Protein AF-A0A699ZJK4-F1 (afdb_monomer_lite)

Sequence (78 aa):
MHALHKHLEGAGPMSRYDPRDLFSQQRGRVAQALRQLRAVPNNNLRVFLDGKLVVGKLPQAHTMMHGADGDQVGLGPG

Structure (mmCIF, N/CA/C/O backbone):
data_AF-A0A699ZJK4-F1
#
_entry.id   AF-A0A699ZJK4-F1
#
loop_
_atom_site.group_PDB
_atom_site.id
_atom_site.type_symbol
_atom_site.label_atom_id
_atom_site.label_alt_id
_atom_site.label_comp_id
_atom_site.label_asym_id
_atom_site.label_entity_id
_atom_site.label_seq_id
_atom_site.pdbx_PDB_ins_code
_atom_site.Cartn_x
_atom_site.Cartn_y
_atom_site.Cartn_z
_atom_site.occupancy
_atom_site.B_iso_or_equiv
_atom_site.auth_seq_id
_atom_site.auth_comp_id
_atom_site.auth_asym_id
_atom_site.auth_atom_id
_atom_site.pdbx_PDB_model_num
ATOM 1 N N . MET A 1 1 ? -0.625 16.893 -3.376 1.00 63.00 1 MET A N 1
ATOM 2 C CA . MET A 1 1 ? 0.388 17.499 -4.271 1.00 63.00 1 MET A CA 1
ATOM 3 C C . MET A 1 1 ? 1.647 16.640 -4.453 1.00 63.00 1 MET A C 1
ATOM 5 O O . MET A 1 1 ? 2.118 16.560 -5.575 1.00 63.00 1 MET A O 1
ATOM 9 N N . HIS A 1 2 ? 2.158 15.918 -3.441 1.00 74.38 2 HIS A N 1
ATOM 10 C CA . HIS A 1 2 ? 3.383 15.101 -3.596 1.00 74.38 2 HIS A CA 1
ATOM 11 C C . HIS A 1 2 ? 3.252 13.887 -4.550 1.00 74.38 2 HIS A C 1
ATOM 13 O O . HIS A 1 2 ? 4.166 13.606 -5.318 1.00 74.38 2 HIS A O 1
ATOM 19 N N . ALA A 1 3 ? 2.107 13.191 -4.555 1.00 68.62 3 ALA A N 1
ATOM 20 C CA . ALA A 1 3 ? 1.887 12.035 -5.438 1.00 68.62 3 ALA A CA 1
ATOM 21 C C . ALA A 1 3 ? 1.844 12.402 -6.936 1.00 68.62 3 ALA A C 1
ATOM 23 O O . ALA A 1 3 ? 2.303 11.622 -7.764 1.00 68.62 3 ALA A O 1
ATOM 24 N N . LEU A 1 4 ? 1.329 13.593 -7.268 1.00 69.81 4 LEU A N 1
ATOM 25 C CA . LEU A 1 4 ? 1.276 14.094 -8.643 1.00 69.81 4 LEU A CA 1
ATOM 26 C C . LEU A 1 4 ? 2.681 14.398 -9.170 1.00 69.81 4 LEU A C 1
ATOM 28 O O . LEU A 1 4 ? 3.018 13.992 -10.273 1.00 69.81 4 LEU A O 1
ATOM 32 N N . HIS A 1 5 ? 3.509 15.050 -8.350 1.00 74.56 5 HIS A N 1
ATOM 33 C CA . HIS A 1 5 ? 4.895 15.357 -8.694 1.00 74.56 5 HIS A CA 1
ATOM 34 C C . HIS A 1 5 ? 5.680 14.085 -9.048 1.00 74.56 5 HIS A C 1
ATOM 36 O O . HIS A 1 5 ? 6.219 13.981 -10.142 1.00 74.56 5 HIS A O 1
ATOM 42 N N . LYS A 1 6 ? 5.608 13.053 -8.196 1.00 73.88 6 LYS A N 1
ATOM 43 C CA . LYS A 1 6 ? 6.250 11.756 -8.467 1.00 73.88 6 LYS A CA 1
ATOM 44 C C . LYS A 1 6 ? 5.742 11.077 -9.740 1.00 73.88 6 LYS A C 1
ATOM 46 O O . LYS A 1 6 ? 6.517 10.434 -10.437 1.00 73.88 6 LYS A O 1
ATOM 51 N N . HIS A 1 7 ? 4.445 11.179 -10.035 1.00 71.88 7 HIS A N 1
ATOM 52 C CA . HIS A 1 7 ? 3.883 10.600 -11.256 1.00 71.88 7 HIS A CA 1
ATOM 53 C C . HIS A 1 7 ? 4.444 11.278 -12.513 1.00 71.88 7 HIS A C 1
ATOM 55 O O . HIS A 1 7 ? 4.821 10.584 -13.454 1.00 71.88 7 HIS A O 1
ATOM 61 N N . LEU A 1 8 ? 4.560 12.611 -12.497 1.00 75.50 8 LEU A N 1
ATOM 62 C CA . LEU A 1 8 ? 5.161 13.385 -13.588 1.00 75.50 8 LEU A CA 1
ATOM 63 C C . LEU A 1 8 ? 6.658 13.078 -13.765 1.00 75.50 8 LEU A C 1
ATOM 65 O O . LEU A 1 8 ? 7.143 13.071 -14.889 1.00 75.50 8 LEU A O 1
ATOM 69 N N . GLU A 1 9 ? 7.366 12.746 -12.683 1.00 79.88 9 GLU A N 1
ATOM 70 C CA . GLU A 1 9 ? 8.770 12.300 -12.703 1.00 79.88 9 GLU A CA 1
ATOM 71 C C . GLU A 1 9 ? 8.951 10.813 -13.075 1.00 79.88 9 GLU A C 1
ATOM 73 O O . GLU A 1 9 ? 10.061 10.287 -13.034 1.00 79.88 9 GLU A O 1
ATOM 78 N N . GLY A 1 10 ? 7.876 10.103 -13.436 1.00 73.00 10 GLY A N 1
ATOM 79 C CA . GLY A 1 10 ? 7.959 8.722 -13.918 1.00 73.00 10 GLY A CA 1
ATOM 80 C C . GLY A 1 10 ? 7.934 7.643 -12.831 1.00 73.00 10 GLY A C 1
ATOM 81 O O . GLY A 1 10 ? 8.232 6.484 -13.118 1.00 73.00 10 GLY A O 1
ATOM 82 N N . ALA A 1 11 ? 7.507 7.951 -11.600 1.00 70.94 11 ALA A N 1
ATOM 83 C CA . ALA A 1 11 ? 7.409 6.980 -10.498 1.00 70.94 11 ALA A CA 1
ATOM 84 C C . ALA A 1 11 ? 6.307 5.903 -10.669 1.00 70.94 11 ALA A C 1
ATOM 86 O O . ALA A 1 11 ? 5.971 5.194 -9.717 1.00 70.94 11 ALA A O 1
ATOM 87 N N . GLY A 1 12 ? 5.740 5.764 -11.870 1.00 74.62 12 GLY A N 1
ATOM 88 C CA . GLY A 1 12 ? 4.682 4.813 -12.187 1.00 74.62 12 GLY A CA 1
ATOM 89 C C . GLY A 1 12 ? 3.277 5.323 -11.840 1.00 74.62 12 GLY A C 1
ATOM 90 O O . GLY A 1 12 ? 3.071 6.527 -11.669 1.00 74.62 12 GLY A O 1
ATOM 91 N N . PRO A 1 13 ? 2.271 4.432 -11.788 1.00 79.62 13 PRO A N 1
ATOM 92 C CA . PRO A 1 13 ? 0.874 4.817 -11.624 1.00 79.62 13 PRO A CA 1
ATOM 93 C C . PRO A 1 13 ? 0.615 5.544 -10.297 1.00 79.62 13 PRO A C 1
ATOM 95 O O . PRO A 1 13 ? 1.143 5.197 -9.236 1.00 79.62 13 PRO A O 1
ATOM 98 N N . MET A 1 14 ? -0.237 6.568 -10.363 1.00 81.69 14 MET A N 1
ATOM 99 C CA . MET A 1 14 ? -0.588 7.386 -9.209 1.00 81.69 14 MET A CA 1
ATOM 100 C C . MET A 1 14 ? -1.527 6.614 -8.271 1.00 81.69 14 MET A C 1
ATOM 102 O O . MET A 1 14 ? -2.596 6.153 -8.673 1.00 81.69 14 MET A O 1
ATOM 106 N N . SER A 1 15 ? -1.133 6.470 -7.004 1.00 83.81 15 SER A N 1
ATOM 107 C CA . SER A 1 15 ? -1.964 5.802 -5.998 1.00 83.81 15 SER A CA 1
ATOM 108 C C . SER A 1 15 ? -3.103 6.713 -5.533 1.00 83.81 15 SER A C 1
ATOM 110 O O . SER A 1 15 ? -2.892 7.900 -5.284 1.00 83.81 15 SER A O 1
ATOM 112 N N . ARG A 1 16 ? -4.305 6.145 -5.368 1.00 91.12 16 ARG A N 1
ATOM 113 C CA . ARG A 1 16 ? -5.466 6.815 -4.745 1.00 91.12 16 ARG A CA 1
ATOM 114 C C . ARG A 1 16 ? -5.486 6.682 -3.219 1.00 91.12 16 ARG A C 1
ATOM 116 O O . ARG A 1 16 ? -6.455 7.084 -2.584 1.00 91.12 16 ARG A O 1
ATOM 123 N N . TYR A 1 17 ? -4.455 6.078 -2.635 1.00 91.44 17 TYR A N 1
ATOM 124 C CA . TYR A 1 17 ? -4.286 6.010 -1.190 1.00 91.44 17 TYR A CA 1
ATOM 125 C C . TYR A 1 17 ? -4.217 7.421 -0.580 1.00 91.44 17 TYR A C 1
ATOM 127 O O . TYR A 1 17 ? -3.364 8.222 -0.964 1.00 91.44 17 TYR A O 1
ATOM 135 N N . ASP A 1 18 ? -5.091 7.695 0.394 1.00 91.88 18 ASP A N 1
ATOM 136 C CA . ASP A 1 18 ? -5.055 8.895 1.231 1.00 91.88 18 ASP A CA 1
ATOM 137 C C . ASP A 1 18 ? -4.662 8.509 2.672 1.00 91.88 18 ASP A C 1
ATOM 139 O O . ASP A 1 18 ? -5.387 7.748 3.323 1.00 91.88 18 ASP A O 1
ATOM 143 N N . PRO A 1 19 ? -3.552 9.041 3.218 1.00 93.19 19 PRO A N 1
ATOM 144 C CA . PRO A 1 19 ? -3.164 8.812 4.609 1.00 93.19 19 PRO A CA 1
ATOM 145 C C . PRO A 1 19 ? -4.262 9.167 5.618 1.00 93.19 19 PRO A C 1
ATOM 147 O O . PRO A 1 19 ? -4.399 8.499 6.642 1.00 93.19 19 PRO A O 1
ATOM 150 N N . ARG A 1 20 ? -5.094 10.175 5.331 1.00 94.94 20 ARG A N 1
ATOM 151 C CA . ARG A 1 20 ? -6.192 10.580 6.221 1.00 94.94 20 ARG A CA 1
ATOM 152 C C . ARG A 1 20 ? -7.228 9.479 6.384 1.00 94.94 20 ARG A C 1
ATOM 154 O O . ARG A 1 20 ? -7.837 9.399 7.442 1.00 94.94 20 ARG A O 1
ATOM 161 N N . ASP A 1 21 ? -7.434 8.644 5.366 1.00 95.44 21 ASP A N 1
ATOM 162 C CA . ASP A 1 21 ? -8.357 7.513 5.451 1.00 95.44 21 ASP A CA 1
ATOM 163 C C . ASP A 1 21 ? -7.813 6.430 6.387 1.00 95.44 21 ASP A C 1
ATOM 165 O O . ASP A 1 21 ? -8.557 5.914 7.224 1.00 95.44 21 ASP A O 1
ATOM 169 N N . LEU A 1 22 ? -6.509 6.147 6.307 1.00 96.44 22 LEU A N 1
ATOM 170 C CA . LEU A 1 22 ? -5.839 5.153 7.146 1.00 96.44 22 LEU A CA 1
ATOM 171 C C . LEU A 1 22 ? -5.771 5.577 8.620 1.00 96.44 22 LEU A C 1
ATOM 173 O O . LEU A 1 22 ? -5.997 4.755 9.503 1.00 96.44 22 LEU A O 1
ATOM 177 N N . PHE A 1 23 ? -5.510 6.856 8.893 1.00 96.12 23 PHE A N 1
ATOM 178 C CA . PHE A 1 23 ? -5.405 7.384 10.260 1.00 96.12 23 PHE A CA 1
ATOM 179 C C . PHE A 1 23 ? -6.728 7.927 10.824 1.00 96.12 23 PHE A C 1
ATOM 181 O O . PHE A 1 23 ? -6.757 8.454 11.931 1.00 96.12 23 PHE A O 1
ATOM 188 N N . SER A 1 24 ? -7.841 7.780 10.100 1.00 95.56 24 SER A N 1
ATOM 189 C CA . SER A 1 24 ? -9.148 8.322 10.508 1.00 95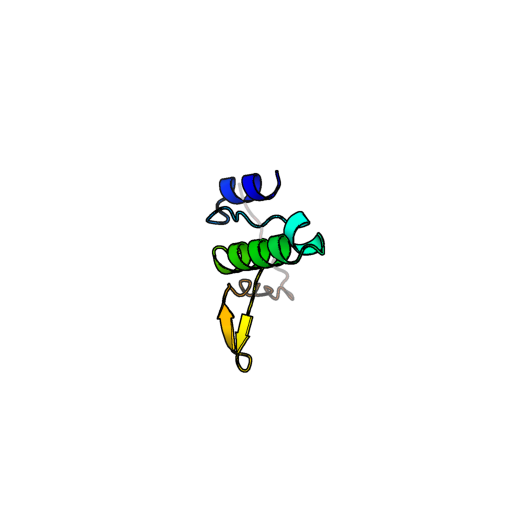.56 24 SER A CA 1
ATOM 190 C C . SER A 1 24 ? -9.803 7.622 11.703 1.00 95.56 24 SER A C 1
ATOM 192 O O . SER A 1 24 ? -10.831 8.099 12.172 1.00 95.56 24 SER A O 1
ATOM 194 N N . GLN A 1 25 ? -9.301 6.453 12.122 1.00 93.75 25 GLN A N 1
ATOM 195 C CA . GLN A 1 25 ? -9.959 5.516 13.055 1.00 93.75 25 GLN A CA 1
ATOM 196 C C . GLN A 1 25 ? -11.337 4.990 12.587 1.00 93.75 25 GLN A C 1
ATOM 198 O O . GLN A 1 25 ? -11.914 4.097 13.207 1.00 93.75 25 GLN A O 1
ATOM 203 N N . GLN A 1 26 ? -11.858 5.464 11.452 1.00 97.44 26 GLN A N 1
ATOM 204 C CA . GLN A 1 26 ? -13.116 5.006 10.878 1.00 97.44 26 GLN A CA 1
ATOM 205 C C . GLN A 1 26 ? -12.876 3.731 10.072 1.00 97.44 26 GLN A C 1
ATOM 207 O O . GLN A 1 26 ? -12.291 3.768 8.989 1.00 97.44 26 GLN A O 1
ATOM 212 N N . ARG A 1 27 ? -13.380 2.592 10.564 1.00 97.31 27 ARG A N 1
ATOM 213 C CA . ARG A 1 27 ? -13.172 1.264 9.952 1.00 97.31 27 ARG A CA 1
ATOM 214 C C . ARG A 1 27 ? -13.397 1.226 8.436 1.00 97.31 27 ARG A C 1
ATOM 216 O O . ARG A 1 27 ? -12.599 0.625 7.721 1.00 97.31 27 ARG A O 1
ATOM 223 N N . GLY A 1 28 ? -14.447 1.882 7.937 1.00 97.75 28 GLY A N 1
ATOM 224 C CA . GLY A 1 28 ? -14.749 1.928 6.501 1.00 97.75 28 GLY A CA 1
ATOM 225 C C . GLY A 1 28 ? -13.668 2.635 5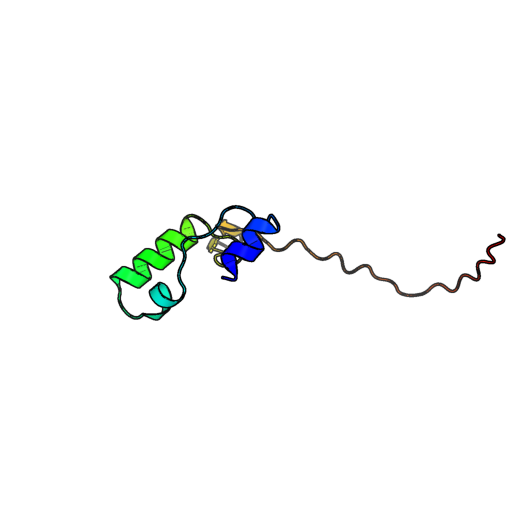.676 1.00 97.75 28 GLY A C 1
ATOM 226 O O . GLY A 1 28 ? -13.262 2.131 4.627 1.00 97.75 28 GLY A O 1
ATOM 227 N N . ARG A 1 29 ? -13.149 3.760 6.179 1.00 97.31 29 ARG A N 1
ATOM 228 C CA . ARG A 1 29 ? -12.066 4.521 5.539 1.00 97.31 29 ARG A CA 1
ATOM 229 C C . ARG A 1 29 ? -10.736 3.785 5.630 1.00 97.31 29 ARG A C 1
ATOM 231 O O . ARG A 1 29 ? -10.035 3.682 4.630 1.00 97.31 29 ARG A O 1
ATOM 238 N N . VAL A 1 30 ? -10.445 3.163 6.771 1.00 97.69 30 VAL A N 1
ATOM 239 C CA . VAL A 1 30 ? -9.260 2.306 6.936 1.00 97.69 30 VAL A CA 1
ATOM 240 C C . VAL A 1 30 ? -9.273 1.162 5.917 1.00 97.69 30 VAL A C 1
ATOM 242 O O . VAL A 1 30 ? -8.296 0.957 5.198 1.00 97.69 30 VAL A O 1
ATOM 245 N N . ALA A 1 31 ? -10.398 0.453 5.782 1.00 97.31 31 ALA A N 1
ATOM 246 C CA . ALA A 1 31 ? -10.538 -0.618 4.798 1.00 97.31 31 ALA A CA 1
ATOM 247 C C . ALA A 1 31 ? -10.371 -0.109 3.356 1.00 97.31 31 ALA A C 1
ATOM 249 O O . ALA A 1 31 ? -9.761 -0.784 2.524 1.00 97.31 31 ALA A O 1
ATOM 250 N N . GLN A 1 32 ? -10.881 1.089 3.055 1.00 96.38 32 GLN A N 1
ATOM 251 C CA . GLN A 1 32 ? -10.684 1.725 1.756 1.00 96.38 32 GLN A CA 1
ATOM 252 C C . GLN A 1 32 ? -9.208 2.041 1.498 1.00 96.38 32 GLN A C 1
ATOM 254 O O . GLN A 1 32 ? -8.702 1.688 0.434 1.00 96.38 32 GLN A O 1
ATOM 259 N N . ALA A 1 33 ? -8.502 2.627 2.465 1.00 96.06 33 ALA A N 1
ATOM 260 C CA . ALA A 1 33 ? -7.079 2.927 2.351 1.00 96.06 33 ALA A CA 1
ATOM 261 C C . ALA A 1 33 ? -6.249 1.663 2.078 1.00 96.06 33 ALA A C 1
ATOM 263 O O . ALA A 1 33 ? -5.415 1.658 1.173 1.00 96.06 33 ALA A O 1
ATOM 264 N N . LEU A 1 34 ? -6.536 0.563 2.784 1.00 95.69 34 LEU A N 1
ATOM 265 C CA . LEU A 1 34 ? -5.875 -0.729 2.567 1.00 95.69 34 LEU A CA 1
ATOM 266 C C . LEU A 1 34 ? -6.142 -1.298 1.166 1.00 95.69 34 LEU A C 1
ATOM 268 O O . LEU A 1 34 ? -5.218 -1.801 0.526 1.00 95.69 34 LEU A O 1
ATOM 272 N N . ARG A 1 35 ? -7.374 -1.182 0.645 1.00 95.69 35 ARG A N 1
ATOM 273 C CA . ARG A 1 35 ? -7.686 -1.580 -0.741 1.00 95.69 35 ARG A CA 1
ATOM 274 C C . ARG A 1 35 ? -6.870 -0.781 -1.757 1.00 95.69 35 ARG A C 1
ATOM 276 O O . ARG A 1 35 ? -6.349 -1.374 -2.699 1.00 95.69 35 ARG A O 1
ATOM 283 N N . GLN A 1 36 ? -6.730 0.530 -1.555 1.00 94.75 36 GLN A N 1
ATOM 284 C CA . GLN A 1 36 ? -5.946 1.386 -2.451 1.00 94.75 36 GLN A CA 1
ATOM 285 C C . GLN A 1 36 ? -4.443 1.081 -2.374 1.00 94.75 36 GLN A C 1
ATOM 287 O O . GLN A 1 36 ? -3.787 0.993 -3.411 1.00 94.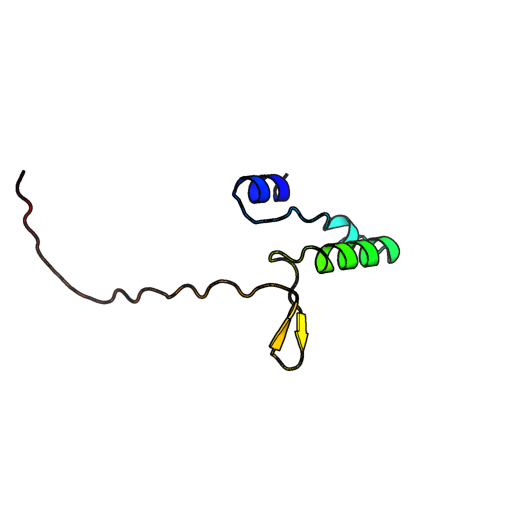75 36 GLN A O 1
ATOM 292 N N . LEU A 1 37 ? -3.909 0.841 -1.171 1.00 94.56 37 LEU A N 1
ATOM 293 C CA . LEU A 1 37 ? -2.522 0.406 -0.972 1.00 94.56 37 LEU A CA 1
ATOM 294 C C . LEU A 1 37 ? -2.240 -0.938 -1.648 1.00 94.56 37 LEU A C 1
ATOM 296 O O . LEU A 1 37 ? -1.188 -1.109 -2.254 1.00 94.56 37 LEU A O 1
ATOM 300 N N . ARG A 1 38 ? -3.182 -1.887 -1.589 1.00 93.56 38 ARG A N 1
ATOM 301 C CA . ARG A 1 38 ? -3.043 -3.177 -2.279 1.00 93.56 38 ARG A CA 1
ATOM 302 C C . ARG A 1 38 ? -3.070 -3.026 -3.801 1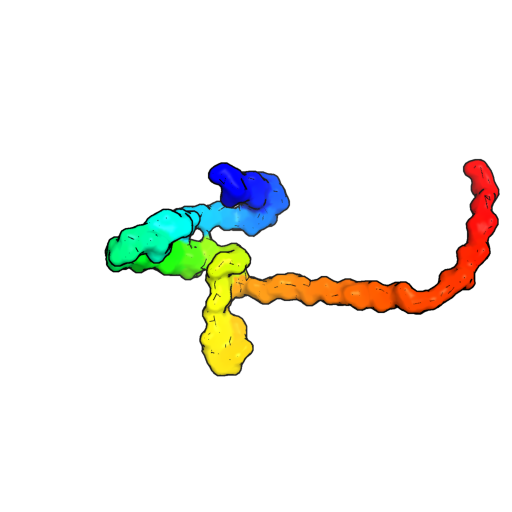.00 93.56 38 ARG A C 1
ATOM 304 O O . ARG A 1 38 ? -2.340 -3.736 -4.482 1.00 93.56 38 ARG A O 1
ATOM 311 N N . ALA A 1 39 ? -3.915 -2.138 -4.327 1.00 92.88 39 ALA A N 1
ATOM 312 C CA . ALA A 1 39 ? -4.068 -1.928 -5.767 1.00 92.88 39 ALA A CA 1
ATOM 313 C C . ALA A 1 39 ? -2.849 -1.238 -6.399 1.00 92.88 39 ALA A C 1
ATOM 315 O O . ALA A 1 39 ? -2.399 -1.647 -7.465 1.00 92.88 39 ALA A O 1
ATOM 316 N N . VAL A 1 40 ? -2.301 -0.211 -5.738 1.00 93.12 40 VAL A N 1
ATOM 317 C CA . VAL A 1 40 ? -1.105 0.516 -6.195 1.00 93.12 40 VAL A CA 1
ATOM 318 C C . VAL A 1 40 ? -0.124 0.667 -5.022 1.00 93.12 40 VAL A C 1
ATOM 320 O O . VAL A 1 40 ? -0.143 1.697 -4.337 1.00 93.12 40 VAL A O 1
ATOM 323 N N . PRO A 1 41 ? 0.730 -0.351 -4.774 1.00 89.69 41 PRO A N 1
ATOM 324 C CA . PRO A 1 41 ? 1.616 -0.394 -3.605 1.00 89.69 41 PRO A CA 1
ATOM 325 C C . PRO A 1 41 ? 2.713 0.674 -3.597 1.00 89.69 41 PRO A C 1
ATOM 327 O O . PRO A 1 41 ? 3.066 1.184 -2.532 1.00 89.69 41 PRO A O 1
ATOM 330 N N . ASN A 1 42 ? 3.265 1.004 -4.771 1.00 88.00 42 ASN A N 1
ATOM 331 C CA . ASN A 1 42 ? 4.467 1.831 -4.937 1.00 88.00 42 ASN A CA 1
ATOM 332 C C . ASN A 1 42 ? 5.540 1.486 -3.880 1.00 88.00 42 ASN A C 1
ATOM 334 O O . ASN A 1 42 ? 5.964 0.334 -3.804 1.00 88.00 42 ASN A O 1
ATOM 338 N N . ASN A 1 43 ? 5.969 2.446 -3.056 1.00 88.75 43 ASN A N 1
ATOM 339 C CA . ASN A 1 43 ? 6.882 2.224 -1.928 1.00 88.75 43 ASN A CA 1
ATOM 340 C C . ASN A 1 43 ? 6.178 2.213 -0.553 1.00 88.75 43 ASN A C 1
ATOM 342 O O . ASN A 1 43 ? 6.864 2.155 0.466 1.00 88.75 43 ASN A O 1
ATOM 346 N N . ASN A 1 44 ? 4.841 2.270 -0.527 1.00 91.12 44 ASN A N 1
ATOM 347 C CA . ASN A 1 44 ? 4.034 2.429 0.687 1.00 91.12 44 ASN A CA 1
ATOM 348 C C . ASN A 1 44 ? 3.559 1.098 1.285 1.00 91.12 44 ASN A C 1
ATOM 350 O O . ASN A 1 44 ? 3.237 1.053 2.468 1.00 91.12 44 ASN A O 1
ATOM 354 N N . LEU A 1 45 ? 3.490 0.025 0.489 1.00 94.38 45 LEU A N 1
ATOM 355 C CA . LEU A 1 45 ? 3.067 -1.293 0.962 1.00 94.38 45 LEU A CA 1
ATOM 356 C C . LEU A 1 45 ? 4.045 -2.383 0.520 1.00 94.38 45 LEU A C 1
ATOM 358 O O . LEU A 1 45 ? 4.395 -2.486 -0.657 1.00 94.38 45 LEU A O 1
ATOM 362 N N . ARG A 1 46 ? 4.439 -3.224 1.480 1.00 94.44 46 ARG A N 1
ATOM 363 C CA . ARG A 1 46 ? 5.174 -4.473 1.264 1.00 94.44 46 ARG A CA 1
ATOM 364 C C . ARG A 1 46 ? 4.552 -5.566 2.124 1.00 94.44 46 ARG A C 1
ATOM 366 O O . ARG A 1 46 ? 4.257 -5.316 3.289 1.00 94.44 46 ARG A O 1
ATOM 373 N N . VAL A 1 47 ? 4.351 -6.751 1.555 1.00 94.94 47 VAL A N 1
ATOM 374 C CA . VAL A 1 47 ? 3.837 -7.925 2.280 1.00 94.94 47 VAL A CA 1
ATOM 375 C C . VAL A 1 47 ? 4.786 -9.087 2.049 1.00 94.94 47 VAL A C 1
ATOM 377 O O . VAL A 1 47 ? 5.189 -9.330 0.910 1.00 94.94 47 VAL A O 1
ATOM 380 N N . PHE A 1 48 ? 5.122 -9.794 3.124 1.00 96.94 48 PHE A N 1
ATOM 381 C CA . PHE A 1 48 ? 6.017 -10.942 3.104 1.00 96.94 48 PHE A CA 1
ATOM 382 C C . PHE A 1 48 ? 5.298 -12.171 3.654 1.00 96.94 48 PHE A C 1
ATOM 384 O O . PHE A 1 48 ? 4.546 -12.061 4.621 1.00 96.94 48 PHE A O 1
ATOM 391 N N . LEU A 1 49 ? 5.552 -13.326 3.049 1.00 97.12 49 LEU A N 1
ATOM 392 C CA . LEU A 1 49 ? 5.133 -14.638 3.531 1.00 97.12 49 LEU A CA 1
ATOM 39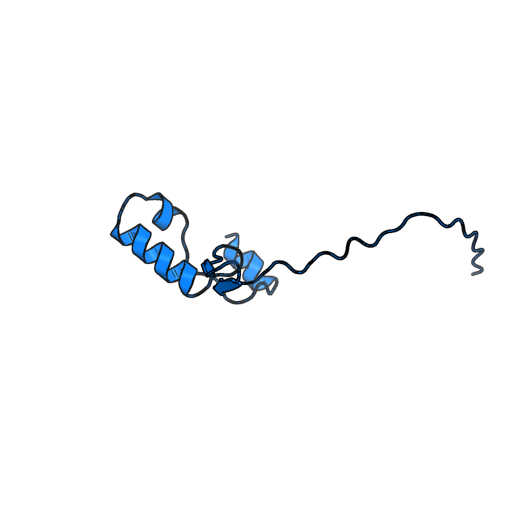3 C C . LEU A 1 49 ? 6.392 -15.492 3.676 1.00 97.12 49 LEU A C 1
ATOM 395 O O . LEU A 1 49 ? 7.146 -15.625 2.714 1.00 97.12 49 LEU A O 1
ATOM 399 N N . ASP A 1 50 ? 6.664 -15.994 4.881 1.00 97.06 50 ASP A N 1
ATOM 400 C CA . ASP A 1 50 ? 7.873 -16.772 5.200 1.00 97.06 50 ASP A CA 1
ATOM 401 C C . ASP A 1 50 ? 9.180 -16.081 4.762 1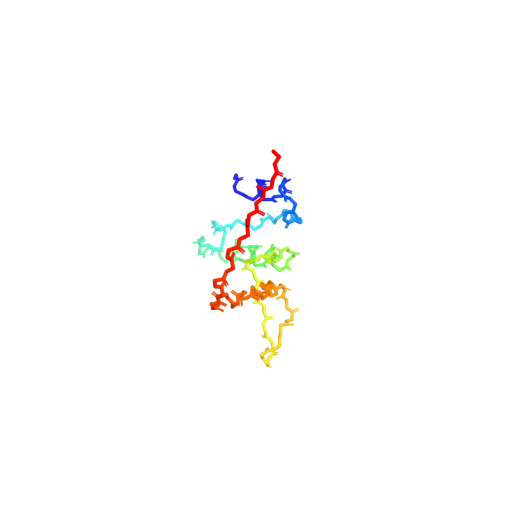.00 97.06 50 ASP A C 1
ATOM 403 O O . ASP A 1 50 ? 10.079 -16.683 4.177 1.00 97.06 50 ASP A O 1
ATOM 407 N N . GLY A 1 51 ? 9.257 -14.762 4.973 1.00 93.94 51 GLY A N 1
ATOM 408 C CA . GLY A 1 51 ? 10.402 -13.935 4.573 1.00 93.94 51 GLY A CA 1
ATOM 409 C C . GLY A 1 51 ? 10.485 -13.617 3.073 1.00 93.94 51 GLY A C 1
ATOM 410 O O . GLY A 1 51 ? 11.345 -12.840 2.663 1.00 93.94 51 GLY A O 1
ATOM 411 N N . LYS A 1 52 ? 9.580 -14.148 2.243 1.00 95.31 52 LYS A N 1
ATOM 412 C CA . LYS A 1 52 ? 9.540 -13.901 0.794 1.00 95.31 52 LYS A CA 1
ATOM 413 C C . LYS A 1 52 ? 8.560 -12.781 0.463 1.00 95.31 52 LYS A C 1
ATOM 415 O O . LYS A 1 52 ? 7.422 -12.792 0.925 1.00 95.31 52 LYS A O 1
ATOM 420 N N . LEU A 1 53 ? 8.986 -11.814 -0.351 1.00 94.38 53 LEU A N 1
ATOM 421 C CA . LEU A 1 53 ? 8.132 -10.708 -0.796 1.00 94.38 53 LEU A CA 1
ATOM 422 C C . LEU A 1 53 ? 7.014 -11.231 -1.715 1.00 94.38 53 LEU A C 1
ATOM 424 O O . LEU A 1 53 ? 7.304 -11.827 -2.748 1.00 94.38 53 LEU A O 1
ATOM 428 N N . VAL A 1 54 ? 5.754 -10.962 -1.363 1.00 95.38 54 VAL A N 1
ATOM 429 C CA . VAL A 1 54 ? 4.564 -11.357 -2.146 1.00 95.38 54 VAL A CA 1
ATOM 430 C C . VAL A 1 54 ? 3.768 -10.167 -2.699 1.00 95.38 54 VAL A C 1
ATOM 432 O O . VAL A 1 54 ? 3.044 -10.320 -3.678 1.00 95.38 54 VAL A O 1
ATOM 435 N N . VAL A 1 55 ? 3.907 -8.967 -2.118 1.00 92.81 55 VAL A N 1
ATOM 436 C CA . VAL A 1 55 ? 3.293 -7.719 -2.623 1.00 92.81 55 VAL A CA 1
ATOM 437 C C . VAL A 1 55 ? 4.285 -6.565 -2.509 1.00 92.81 55 VAL A C 1
ATOM 439 O O . VAL A 1 55 ? 4.898 -6.391 -1.458 1.00 92.81 55 VAL A O 1
ATOM 442 N N . GLY A 1 56 ? 4.375 -5.731 -3.549 1.00 89.50 56 GLY A N 1
ATOM 443 C CA . GLY A 1 56 ? 5.217 -4.531 -3.588 1.00 89.50 56 GLY A CA 1
ATOM 444 C C . GLY A 1 56 ? 6.533 -4.746 -4.339 1.00 89.50 56 GLY A C 1
ATOM 445 O O . GLY A 1 56 ? 6.664 -5.679 -5.127 1.00 89.50 56 GLY A O 1
ATOM 446 N N . LYS A 1 57 ? 7.507 -3.854 -4.121 1.00 88.56 57 LYS A N 1
ATOM 447 C CA . LYS A 1 57 ? 8.851 -3.935 -4.719 1.00 88.56 57 LYS A CA 1
ATOM 448 C C . LYS A 1 57 ? 9.933 -3.683 -3.665 1.00 88.56 57 LYS A C 1
ATOM 450 O O . LYS A 1 57 ? 9.765 -2.838 -2.774 1.00 88.56 57 LYS A O 1
ATOM 455 N N . LEU A 1 58 ? 11.048 -4.406 -3.772 1.00 85.75 58 LEU A N 1
ATOM 456 C CA . LEU A 1 58 ? 12.260 -4.084 -3.020 1.00 85.75 58 LEU A CA 1
ATOM 457 C C . LEU A 1 58 ? 12.877 -2.793 -3.580 1.00 85.75 58 LEU A C 1
ATOM 459 O O . LEU A 1 58 ? 12.765 -2.542 -4.784 1.00 85.75 58 LEU A O 1
ATOM 463 N N . PRO A 1 59 ? 13.505 -1.959 -2.735 1.00 77.69 59 PRO A N 1
ATOM 464 C CA . PRO A 1 59 ? 14.407 -0.928 -3.230 1.00 77.69 59 PRO A CA 1
ATOM 465 C C . PRO A 1 59 ? 15.491 -1.591 -4.087 1.00 77.69 59 PRO A C 1
ATOM 467 O O . PRO A 1 59 ? 15.920 -2.704 -3.772 1.00 77.69 59 PRO A O 1
ATOM 470 N N . GLN A 1 60 ? 15.945 -0.926 -5.150 1.00 72.31 60 GLN A N 1
ATOM 471 C CA . GLN A 1 60 ? 17.191 -1.352 -5.782 1.00 72.31 60 GLN A CA 1
ATOM 472 C C . GLN A 1 60 ? 18.291 -1.294 -4.725 1.00 72.31 60 GLN A C 1
ATOM 474 O O . GLN A 1 60 ? 18.399 -0.311 -3.989 1.00 72.31 60 GLN A O 1
ATOM 479 N N . ALA A 1 61 ? 19.068 -2.370 -4.620 1.00 65.56 61 ALA A N 1
ATOM 480 C CA . ALA A 1 61 ? 20.269 -2.345 -3.812 1.00 65.56 61 ALA A CA 1
ATOM 481 C C . ALA A 1 61 ? 21.167 -1.252 -4.394 1.00 65.56 61 ALA A C 1
ATOM 483 O O . ALA A 1 61 ? 21.604 -1.346 -5.541 1.00 65.56 61 ALA A O 1
ATOM 484 N N . HIS A 1 62 ? 21.406 -0.195 -3.624 1.00 53.84 62 HIS A N 1
ATOM 485 C CA . HIS A 1 62 ? 22.514 0.692 -3.913 1.00 53.84 62 HIS A CA 1
ATOM 486 C C . HIS A 1 62 ? 23.767 -0.167 -3.741 1.00 53.84 62 HIS A C 1
ATOM 488 O O . HIS A 1 62 ? 24.152 -0.466 -2.611 1.00 53.84 62 HIS A O 1
ATOM 494 N N . THR A 1 63 ? 24.372 -0.621 -4.842 1.00 52.28 63 THR A N 1
ATOM 495 C CA . THR A 1 63 ? 25.775 -1.031 -4.810 1.00 52.28 63 THR A CA 1
ATOM 496 C C . THR A 1 63 ? 26.521 0.186 -4.295 1.00 52.28 63 THR A C 1
ATOM 498 O O . THR A 1 63 ? 26.686 1.168 -5.016 1.00 52.28 63 THR A O 1
ATOM 501 N N . MET A 1 64 ? 26.877 0.173 -3.010 1.00 46.22 64 MET A N 1
ATOM 502 C CA . MET A 1 64 ? 27.818 1.135 -2.467 1.00 46.22 64 MET A CA 1
ATOM 503 C C . MET A 1 64 ? 29.108 0.895 -3.239 1.00 46.22 64 MET A C 1
ATOM 505 O O . MET A 1 64 ? 29.784 -0.109 -3.020 1.00 46.22 64 MET A O 1
ATOM 509 N N . MET A 1 65 ? 29.380 1.755 -4.220 1.00 48.06 65 MET A N 1
ATOM 510 C CA . MET A 1 65 ? 30.662 1.789 -4.903 1.00 48.06 65 MET A CA 1
ATOM 511 C C . MET A 1 65 ? 31.706 2.053 -3.823 1.00 48.06 65 MET A C 1
ATOM 513 O O . MET A 1 65 ? 31.800 3.148 -3.272 1.00 48.06 65 MET A O 1
ATOM 517 N N . HIS A 1 66 ? 32.416 0.990 -3.470 1.00 51.28 66 HIS A N 1
ATOM 518 C CA . HIS A 1 66 ? 33.595 1.015 -2.634 1.00 51.28 66 HIS A CA 1
ATOM 519 C C . HIS A 1 66 ? 34.674 1.770 -3.417 1.00 51.28 66 HIS A C 1
ATOM 521 O O . HIS A 1 66 ? 35.220 1.244 -4.381 1.00 51.28 66 HIS A O 1
ATOM 527 N N . GLY A 1 67 ? 34.910 3.029 -3.059 1.00 39.91 67 GLY A N 1
ATOM 528 C CA . GLY A 1 67 ? 36.020 3.831 -3.563 1.00 39.91 67 GLY A CA 1
ATOM 529 C C . GLY A 1 67 ? 37.004 4.091 -2.434 1.00 39.91 67 GLY A C 1
ATOM 530 O O . GLY A 1 67 ? 37.049 5.203 -1.919 1.00 39.91 67 GLY A O 1
ATOM 531 N N . ALA A 1 68 ? 37.719 3.048 -2.016 1.00 46.22 68 ALA A N 1
ATOM 532 C CA . ALA A 1 68 ? 38.969 3.192 -1.286 1.00 46.22 68 ALA A CA 1
ATOM 533 C C . ALA A 1 68 ? 40.116 3.210 -2.309 1.00 46.22 68 ALA A C 1
ATOM 535 O O . ALA A 1 68 ? 40.215 2.304 -3.133 1.00 46.22 68 ALA A O 1
ATOM 536 N N . ASP A 1 69 ? 40.927 4.261 -2.203 1.00 46.69 69 ASP A N 1
ATOM 537 C CA . ASP A 1 69 ? 42.331 4.398 -2.599 1.00 46.69 69 ASP A CA 1
ATOM 538 C C . ASP A 1 69 ? 42.725 4.341 -4.086 1.00 46.69 69 ASP A C 1
ATOM 540 O O . ASP A 1 69 ? 42.512 3.368 -4.804 1.00 46.69 69 ASP A O 1
ATOM 544 N N . GLY A 1 70 ? 43.433 5.393 -4.515 1.00 39.00 70 GLY A N 1
ATOM 545 C CA . GLY A 1 70 ? 44.209 5.388 -5.751 1.00 39.00 70 GLY A CA 1
ATOM 546 C C . GLY A 1 70 ? 44.532 6.781 -6.280 1.00 39.00 70 GLY A C 1
ATOM 547 O O . GLY A 1 70 ? 43.855 7.274 -7.174 1.00 39.00 70 GLY A O 1
ATOM 548 N N . ASP A 1 71 ? 45.581 7.391 -5.734 1.00 46.72 71 ASP A N 1
ATOM 549 C CA . ASP A 1 71 ? 46.365 8.445 -6.380 1.00 46.72 71 ASP A CA 1
ATOM 550 C C . ASP A 1 71 ? 46.633 8.106 -7.861 1.00 46.72 71 ASP A C 1
ATOM 552 O O . ASP A 1 71 ? 47.274 7.098 -8.158 1.00 46.72 71 ASP A O 1
ATOM 556 N N . GLN A 1 72 ? 46.130 8.929 -8.787 1.00 45.44 72 GLN A N 1
ATOM 557 C CA . GLN A 1 72 ? 46.642 9.031 -10.155 1.00 45.44 72 GLN A CA 1
ATOM 558 C C . GLN A 1 72 ? 46.576 10.487 -10.615 1.00 45.44 72 GLN A C 1
ATOM 560 O O . GLN A 1 72 ? 45.558 10.999 -11.081 1.00 45.44 72 GLN A O 1
ATOM 565 N N . VAL A 1 73 ? 47.730 11.134 -10.492 1.00 46.62 73 VAL A N 1
ATOM 566 C CA . VAL A 1 73 ? 48.210 12.196 -11.374 1.00 46.62 73 VAL A CA 1
ATOM 567 C C . VAL A 1 73 ? 47.855 11.917 -12.844 1.00 46.62 73 VAL A C 1
ATOM 569 O O . VAL A 1 73 ? 48.240 10.901 -13.416 1.00 46.62 73 VAL A O 1
ATOM 572 N N . GLY A 1 74 ? 47.140 12.850 -13.472 1.00 40.72 74 GLY A N 1
ATOM 573 C CA . GLY A 1 74 ? 46.778 12.800 -14.887 1.00 40.72 74 GLY A CA 1
ATOM 574 C C . GLY A 1 74 ? 46.771 14.200 -15.486 1.00 40.72 74 GLY A C 1
ATOM 575 O O . GLY A 1 74 ? 45.778 14.916 -15.405 1.00 40.72 74 GLY A O 1
ATOM 576 N N . LEU A 1 75 ? 47.911 14.588 -16.057 1.00 48.06 75 LEU A N 1
ATOM 577 C CA . LEU A 1 75 ? 48.091 15.760 -16.914 1.00 48.06 75 LEU A CA 1
ATOM 578 C C . LEU A 1 75 ? 47.111 15.700 -18.099 1.00 48.06 75 LEU A C 1
ATOM 580 O O . LEU A 1 75 ? 47.109 14.719 -18.839 1.00 48.06 75 LEU A O 1
ATOM 584 N N . GLY A 1 76 ? 46.325 16.755 -18.309 1.00 34.62 76 GLY A N 1
ATOM 585 C CA . GLY A 1 76 ? 45.561 16.966 -19.542 1.00 34.62 76 GLY A CA 1
ATOM 586 C C . GLY A 1 76 ? 46.166 18.112 -20.363 1.00 34.62 76 GLY A C 1
ATOM 587 O O . GLY A 1 76 ? 46.475 19.149 -19.773 1.00 34.62 76 GLY A O 1
ATOM 588 N N . PRO A 1 77 ? 46.349 17.968 -21.689 1.00 54.47 77 PRO A N 1
ATOM 589 C CA . PRO A 1 77 ? 46.623 19.090 -22.578 1.00 54.47 77 PRO A CA 1
ATOM 590 C C . PRO A 1 77 ? 45.337 19.569 -23.278 1.00 54.47 77 PRO A C 1
ATOM 592 O O . PRO A 1 77 ? 44.495 18.747 -23.644 1.00 54.47 77 PRO A O 1
ATOM 595 N N . GLY A 1 78 ? 45.245 20.880 -23.534 1.00 39.53 78 GLY A N 1
ATOM 596 C CA . GLY A 1 78 ? 44.279 21.498 -24.454 1.00 39.53 78 GLY A CA 1
ATOM 597 C C . GLY A 1 78 ? 43.415 22.569 -23.820 1.00 39.53 78 GLY A C 1
ATOM 598 O O . GLY A 1 78 ? 42.277 22.226 -23.441 1.00 39.53 78 GLY A O 1
#

Organism: Haematococcus lacustris (NCBI:txid44745)

Secondary structure (DSSP, 8-state):
-HHHHHHHTT--SPP---HHHHTS--HHHHHHHHHHHHHS-TTT--EEETTEEEES-PPP------------------

Foldseek 3Di:
DVQVVCVVVPLDDRFPQDVCLCPVPPPVSVVVNVVSCQVPVRPPDWDDDPNHTDGYDDDPPPPPPPDPDDDDDDDDDD

pLDDT: mean 78.92, std 19.7, range [34.62, 97.75]

InterPro domains:
  IPR009286 Inositol-pentakisphosphate 2-kinase [PF06090] (1-58)
  IPR009286 Inositol-pentakisphosphate 2-kinase [PTHR14456] (2-59)

Radius of gyration: 21.13 Å; chains: 1; bounding box: 63×38×38 Å